Protein AF-A0A2S2B4J2-F1 (afdb_monomer)

Solvent-accessible surface area (backbone atoms only — not comparable to full-atom values): 5887 Å² total; per-residue (Å²): 135,83,77,55,69,65,58,57,48,52,49,51,49,54,57,55,53,68,63,70,78,54,96,59,80,57,53,41,69,41,53,71,44,34,50,53,46,54,55,49,49,53,58,50,50,64,72,64,63,81,62,55,70,68,48,49,53,52,45,50,54,51,50,53,56,51,49,61,60,47,68,43,90,84,64,48,55,70,54,38,49,50,49,50,52,50,50,55,50,52,47,48,50,47,73,68,49,75,92,122

InterPro domains:
  IPR031913 Spidroin, N-terminal [PF16763] (27-99)
  IPR038243 Spidroin, N-terminal domain superfamily [G3DSA:1.10.274.70] (31-100)

Mean predicted aligned error: 9.87 Å

Secondary structure (DSSP, 8-state):
----HHHHHHHHHHHHHHTTT-----TTSSHHHHHHHHHHHHHHHHHHT-S-HHHHHHHHHHHHHHHHHHT-TT--HHHHHHHHHHHHHHHHHHHHS---

pLDDT: mean 79.6, std 12.61, range [40.31, 93.31]

Organism: Latrodectus hesperus (NCBI:txid256737)

Sequence (100 aa):
MHIPAQLSLLFLLLCAQSFVSLDAASVWDSTATAEAFIGSFNSGMERSGVLSRSQMDDISSISDTISAIERNPNNSKSKLQALNMAFASSVSEIAFSENN

Structure (mmCIF, N/CA/C/O backbone):
data_AF-A0A2S2B4J2-F1
#
_entry.id   AF-A0A2S2B4J2-F1
#
loop_
_atom_site.group_PDB
_atom_site.id
_atom_site.type_symbol
_atom_site.label_atom_id
_atom_site.label_alt_id
_atom_site.label_comp_id
_atom_site.label_asym_id
_atom_site.label_entity_id
_atom_site.label_seq_id
_atom_site.pdbx_PDB_ins_code
_atom_site.Cartn_x
_atom_site.Cartn_y
_atom_site.Cartn_z
_atom_site.occupancy
_atom_site.B_iso_or_equiv
_atom_site.auth_seq_id
_atom_site.auth_comp_id
_atom_site.auth_asym_id
_atom_site.auth_atom_id
_atom_site.pdbx_PDB_model_num
ATOM 1 N N . MET A 1 1 ? -12.060 -9.190 32.535 1.00 40.31 1 MET A N 1
ATOM 2 C CA . MET A 1 1 ? -10.643 -9.581 32.704 1.00 40.31 1 MET A CA 1
ATOM 3 C C . MET A 1 1 ? -9.788 -8.474 32.108 1.00 40.31 1 MET A C 1
ATOM 5 O O . MET A 1 1 ? -9.851 -8.273 30.907 1.00 40.31 1 MET A O 1
ATOM 9 N N . HIS A 1 2 ? -9.086 -7.699 32.937 1.00 55.09 2 HIS A N 1
ATOM 10 C CA . HIS A 1 2 ? -8.205 -6.621 32.478 1.00 55.09 2 HIS A CA 1
ATOM 11 C C . HIS A 1 2 ? -6.832 -7.250 32.225 1.00 55.09 2 HIS A C 1
ATOM 13 O O . HIS A 1 2 ? -6.141 -7.606 33.178 1.00 55.09 2 HIS A O 1
ATOM 19 N N . ILE A 1 3 ? -6.468 -7.487 30.963 1.00 60.16 3 ILE A N 1
ATOM 20 C CA . ILE A 1 3 ? -5.105 -7.929 30.649 1.00 60.16 3 ILE A CA 1
ATOM 21 C C . ILE A 1 3 ? -4.183 -6.769 31.053 1.00 60.16 3 ILE A C 1
ATOM 23 O O . ILE A 1 3 ? -4.438 -5.632 30.644 1.00 60.16 3 ILE A O 1
ATOM 27 N N . PRO A 1 4 ? -3.162 -6.994 31.898 1.00 72.00 4 PRO A N 1
ATOM 28 C CA . PRO A 1 4 ? -2.237 -5.933 32.262 1.00 72.00 4 PRO A CA 1
ATOM 29 C C . PRO A 1 4 ? -1.543 -5.451 30.989 1.00 72.00 4 PRO A C 1
ATOM 31 O O . PRO A 1 4 ? -1.046 -6.276 30.224 1.00 72.00 4 PRO A O 1
ATOM 34 N N . ALA A 1 5 ? -1.464 -4.137 30.765 1.00 70.44 5 ALA A N 1
ATOM 35 C CA . ALA A 1 5 ? -0.822 -3.562 29.575 1.00 70.44 5 ALA A CA 1
ATOM 36 C C . ALA A 1 5 ? 0.608 -4.098 29.345 1.00 70.44 5 ALA A C 1
ATOM 38 O O . ALA A 1 5 ? 1.067 -4.205 28.212 1.00 70.44 5 ALA A O 1
ATOM 39 N N . GLN A 1 6 ? 1.281 -4.515 30.422 1.00 69.44 6 GLN A N 1
ATOM 40 C CA . GLN A 1 6 ? 2.589 -5.165 30.395 1.00 69.44 6 GLN A CA 1
ATOM 41 C C . GLN A 1 6 ? 2.588 -6.520 29.674 1.00 69.44 6 GLN A C 1
ATOM 43 O O . GLN A 1 6 ? 3.539 -6.807 28.955 1.00 69.44 6 GLN A O 1
ATOM 48 N N . LEU A 1 7 ? 1.536 -7.337 29.820 1.00 75.19 7 LEU A N 1
ATOM 49 C CA . LEU A 1 7 ? 1.414 -8.610 29.102 1.00 75.19 7 LEU A CA 1
ATOM 50 C C . LEU A 1 7 ? 1.160 -8.386 27.609 1.00 75.19 7 LEU A C 1
ATOM 52 O O . LEU A 1 7 ? 1.766 -9.070 26.791 1.00 75.19 7 LEU A O 1
ATOM 56 N N . SER A 1 8 ? 0.322 -7.409 27.253 1.00 76.62 8 SER A N 1
ATOM 57 C CA . SER A 1 8 ? 0.094 -7.040 25.850 1.00 76.62 8 SER A CA 1
ATOM 58 C C . SER A 1 8 ? 1.367 -6.501 25.197 1.00 76.62 8 SER A C 1
ATOM 60 O O . SER A 1 8 ? 1.676 -6.863 24.066 1.00 76.62 8 SER A O 1
ATOM 62 N N . LEU A 1 9 ? 2.146 -5.691 25.923 1.00 75.94 9 LEU A N 1
ATOM 63 C CA . LEU A 1 9 ? 3.428 -5.174 25.446 1.00 75.94 9 LEU A CA 1
ATOM 64 C C . LEU A 1 9 ? 4.477 -6.284 25.303 1.00 75.94 9 LEU A C 1
ATOM 66 O O . LEU A 1 9 ? 5.166 -6.335 24.291 1.00 75.94 9 LEU A O 1
ATOM 70 N N . LEU A 1 10 ? 4.577 -7.196 26.275 1.00 81.25 10 LEU A N 1
ATOM 71 C CA . LEU A 1 10 ? 5.456 -8.369 26.195 1.00 81.25 10 LEU A CA 1
ATOM 72 C C . LEU A 1 10 ? 5.099 -9.259 25.006 1.00 81.25 10 LEU A C 1
ATOM 74 O O . LEU A 1 10 ? 5.996 -9.720 24.310 1.00 81.25 10 LEU A O 1
ATOM 78 N N . PHE A 1 11 ? 3.807 -9.466 24.752 1.00 77.69 11 PHE A N 1
ATOM 79 C CA . PHE A 1 11 ? 3.335 -10.242 23.610 1.00 77.69 11 PHE A CA 1
ATOM 80 C C . PHE A 1 11 ? 3.674 -9.554 22.281 1.00 77.69 11 PHE A C 1
ATOM 82 O O . PHE A 1 11 ? 4.228 -10.192 21.391 1.00 77.69 11 PHE A O 1
ATOM 89 N N . LEU A 1 12 ? 3.443 -8.241 22.174 1.00 77.19 12 LEU A N 1
ATOM 90 C CA . LEU A 1 12 ? 3.837 -7.442 21.008 1.00 77.19 12 LEU A CA 1
ATOM 91 C C . LEU A 1 12 ? 5.351 -7.470 20.773 1.00 77.19 12 LEU A C 1
ATOM 93 O O . LEU A 1 12 ? 5.786 -7.624 19.634 1.00 77.19 12 LEU A O 1
ATOM 97 N N . LEU A 1 13 ? 6.154 -7.371 21.835 1.00 74.56 13 LEU A N 1
ATOM 98 C CA . LEU A 1 13 ? 7.610 -7.472 21.752 1.00 74.56 13 LEU A CA 1
ATOM 99 C C . LEU A 1 13 ? 8.042 -8.872 21.307 1.00 74.56 13 LEU A C 1
ATOM 101 O O . LEU A 1 13 ? 8.885 -8.977 20.424 1.00 74.56 13 LEU A O 1
ATOM 105 N N . LEU A 1 14 ? 7.442 -9.941 21.838 1.00 75.06 14 LEU A N 1
ATOM 106 C CA . LEU A 1 14 ? 7.735 -11.313 21.408 1.00 75.06 14 LEU A CA 1
ATOM 107 C C . LEU A 1 14 ? 7.405 -11.523 19.921 1.00 75.06 14 LEU A C 1
ATOM 109 O O . LEU A 1 14 ? 8.205 -12.094 19.176 1.00 75.06 14 LEU A O 1
ATOM 113 N N . CYS A 1 15 ? 6.251 -11.019 19.474 1.00 68.88 15 CYS A N 1
ATOM 114 C CA . CYS A 1 15 ? 5.860 -11.044 18.068 1.00 68.88 15 CYS A CA 1
ATOM 115 C C . CYS A 1 15 ? 6.845 -10.248 17.207 1.00 68.88 15 CYS A C 1
ATOM 117 O O . CYS A 1 15 ? 7.307 -10.766 16.198 1.00 68.88 15 CYS A O 1
ATOM 119 N N . ALA A 1 16 ? 7.235 -9.041 17.624 1.00 62.97 16 ALA A N 1
ATOM 120 C CA . ALA A 1 16 ? 8.191 -8.208 16.895 1.00 62.97 16 ALA A CA 1
ATOM 121 C C . ALA A 1 16 ? 9.575 -8.872 16.772 1.00 62.97 16 ALA A C 1
ATOM 123 O O . ALA A 1 16 ? 10.164 -8.857 15.695 1.00 62.97 16 ALA A O 1
ATOM 124 N N . GLN A 1 17 ? 10.077 -9.510 17.837 1.00 56.72 17 GLN A N 1
ATOM 125 C CA . GLN A 1 17 ? 11.362 -10.226 17.818 1.00 56.72 17 GLN A CA 1
ATOM 126 C C . GLN A 1 17 ? 11.342 -11.454 16.892 1.00 56.72 17 GLN A C 1
ATOM 128 O O . GLN A 1 17 ? 12.374 -11.800 16.322 1.00 56.72 17 GLN A O 1
ATOM 133 N N . SER A 1 18 ? 10.172 -12.070 16.678 1.00 56.22 18 SER A N 1
ATOM 134 C CA . SER A 1 18 ? 10.016 -13.216 15.767 1.00 56.22 18 SER A CA 1
ATOM 135 C C . SER A 1 18 ? 10.324 -12.862 14.302 1.00 56.22 18 SER A C 1
ATOM 137 O O . SER A 1 18 ? 10.659 -13.746 13.519 1.00 56.22 18 SER A O 1
ATOM 139 N N . PHE A 1 19 ? 10.263 -11.576 13.934 1.00 52.62 19 PHE A N 1
ATOM 140 C CA . PHE A 1 19 ? 10.588 -11.093 12.587 1.00 52.62 19 PHE A CA 1
ATOM 141 C C . PHE A 1 19 ? 12.060 -10.686 12.413 1.00 52.62 19 PHE A C 1
ATOM 143 O O . PHE A 1 19 ? 12.521 -10.565 11.284 1.00 52.62 19 PHE A O 1
ATOM 150 N N . VAL A 1 20 ? 12.811 -10.478 13.503 1.00 52.97 20 VAL A N 1
ATOM 151 C CA . VAL A 1 20 ? 14.175 -9.908 13.459 1.00 52.97 20 VAL A CA 1
ATOM 152 C C . VAL A 1 20 ? 15.257 -10.982 13.258 1.00 52.97 20 VAL A C 1
ATOM 154 O O . VAL A 1 20 ? 16.368 -10.667 12.847 1.00 52.97 20 VAL A O 1
ATOM 157 N N . SER A 1 21 ? 14.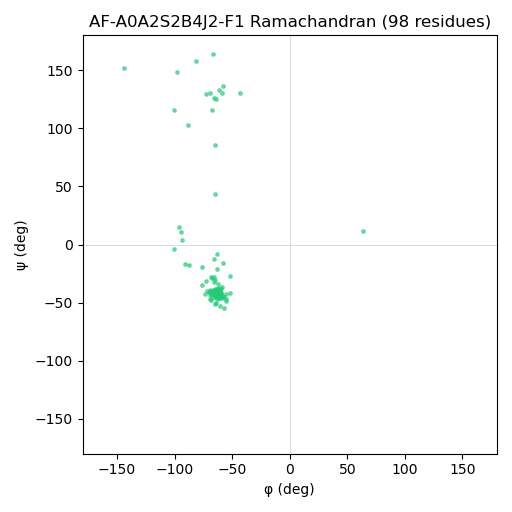955 -12.263 13.503 1.00 47.22 21 SER A N 1
ATOM 158 C CA . SER A 1 21 ? 15.936 -13.364 13.407 1.00 47.22 21 SER A CA 1
ATOM 159 C C . SER A 1 21 ? 15.977 -14.091 12.060 1.00 47.22 21 SER A C 1
ATOM 161 O O . SER A 1 21 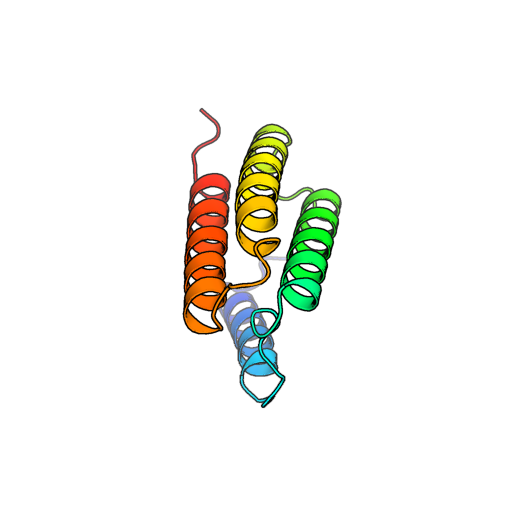? 16.713 -15.066 11.919 1.00 47.22 21 SER A O 1
ATOM 163 N N . LEU A 1 22 ? 15.204 -13.651 11.070 1.00 47.72 22 LEU A N 1
ATOM 164 C CA . LEU A 1 22 ? 15.261 -14.210 9.727 1.00 47.72 22 LEU A CA 1
ATOM 165 C C . LEU A 1 22 ? 16.079 -13.270 8.844 1.00 47.72 22 LEU A C 1
ATOM 167 O O . LEU A 1 22 ? 15.631 -12.171 8.529 1.00 47.72 22 LEU A O 1
ATOM 171 N N . ASP A 1 23 ? 17.223 -13.753 8.359 1.00 51.12 23 ASP A N 1
ATOM 172 C CA . ASP A 1 23 ? 17.854 -13.295 7.109 1.00 51.12 23 ASP A CA 1
ATOM 173 C C . ASP A 1 23 ? 16.945 -13.651 5.907 1.00 51.12 23 ASP A C 1
ATOM 175 O O . ASP A 1 23 ? 17.358 -14.229 4.905 1.00 51.12 23 ASP A O 1
ATOM 179 N N . ALA A 1 24 ? 15.638 -13.421 6.055 1.00 55.56 24 ALA A N 1
ATOM 180 C CA . ALA A 1 24 ? 14.670 -13.572 4.998 1.00 55.56 24 ALA A CA 1
ATOM 181 C C . ALA A 1 24 ? 14.891 -12.409 4.044 1.00 55.56 24 ALA A C 1
ATOM 183 O O . ALA A 1 24 ? 14.928 -11.248 4.462 1.00 55.56 24 ALA A O 1
ATOM 184 N N . ALA A 1 25 ? 15.015 -12.741 2.759 1.00 62.34 25 ALA A N 1
ATOM 185 C CA . ALA A 1 25 ? 14.936 -11.761 1.691 1.00 62.34 25 ALA A CA 1
ATOM 186 C C . ALA A 1 25 ? 13.774 -10.802 1.987 1.00 62.34 25 ALA A C 1
ATOM 188 O O . ALA A 1 25 ? 12.668 -11.232 2.336 1.00 62.34 25 ALA A O 1
ATOM 189 N N . SER A 1 26 ? 14.050 -9.501 1.912 1.00 76.31 26 SER A N 1
ATOM 190 C CA . SER A 1 26 ? 13.032 -8.491 2.159 1.00 76.31 26 SER A CA 1
ATOM 191 C C . SER A 1 26 ? 11.897 -8.735 1.173 1.00 76.31 26 SER A C 1
ATOM 193 O O . SER A 1 26 ? 12.149 -8.943 -0.012 1.00 76.31 26 SER A O 1
ATOM 195 N N . VAL A 1 27 ? 10.638 -8.661 1.614 1.00 79.81 27 VAL A N 1
ATOM 196 C CA . VAL A 1 27 ? 9.499 -8.720 0.675 1.00 79.81 27 VAL A CA 1
ATOM 197 C C . VAL A 1 27 ? 9.575 -7.604 -0.381 1.00 79.81 27 VAL A C 1
ATOM 199 O O . VAL A 1 27 ? 8.979 -7.719 -1.443 1.00 79.81 27 VAL A O 1
ATOM 202 N N . TRP A 1 28 ? 10.399 -6.582 -0.139 1.00 82.69 28 TRP A N 1
ATOM 203 C CA . TRP A 1 28 ? 10.706 -5.470 -1.037 1.00 82.69 28 TRP A CA 1
ATOM 204 C C . TRP A 1 28 ? 11.969 -5.682 -1.887 1.00 82.69 28 TRP A C 1
ATOM 206 O O . TRP A 1 28 ? 12.455 -4.742 -2.509 1.00 82.69 28 TRP A O 1
ATOM 216 N N . ASP A 1 29 ? 12.538 -6.891 -1.920 1.00 81.94 29 ASP A N 1
ATOM 217 C CA . ASP A 1 29 ? 13.679 -7.215 -2.788 1.00 81.94 29 ASP A CA 1
ATOM 218 C C . ASP A 1 29 ? 13.266 -7.404 -4.258 1.00 81.94 29 ASP A C 1
ATOM 220 O O . ASP A 1 29 ? 14.109 -7.299 -5.150 1.00 81.94 29 ASP A O 1
ATOM 224 N N . SER A 1 30 ? 11.980 -7.646 -4.531 1.00 81.00 30 SER A N 1
ATOM 225 C CA . SER A 1 30 ? 11.432 -7.734 -5.886 1.00 81.00 30 SER A CA 1
ATOM 226 C C . SER A 1 30 ? 10.024 -7.144 -5.966 1.00 81.00 30 SER A C 1
ATOM 228 O O . SER A 1 30 ? 9.267 -7.201 -4.999 1.00 81.00 30 SER A O 1
ATOM 230 N N . THR A 1 31 ? 9.641 -6.641 -7.143 1.00 82.31 31 THR A N 1
ATOM 231 C CA . THR A 1 31 ? 8.271 -6.172 -7.413 1.00 82.31 31 THR A CA 1
ATOM 232 C C . THR A 1 31 ? 7.229 -7.257 -7.128 1.00 82.31 31 THR A C 1
ATOM 234 O O . THR A 1 31 ? 6.209 -6.984 -6.510 1.00 82.31 31 THR A O 1
ATOM 237 N N . ALA A 1 32 ? 7.495 -8.508 -7.521 1.00 83.44 32 ALA A N 1
ATOM 238 C CA . ALA A 1 32 ? 6.537 -9.601 -7.357 1.00 83.44 32 ALA A CA 1
ATOM 239 C C . ALA A 1 32 ? 6.252 -9.923 -5.880 1.00 83.44 32 ALA A C 1
ATOM 241 O O . ALA A 1 32 ? 5.110 -10.172 -5.498 1.00 83.44 32 ALA A O 1
ATOM 242 N N . THR A 1 33 ? 7.285 -9.909 -5.034 1.00 84.56 33 THR A N 1
ATOM 243 C CA . THR A 1 33 ? 7.127 -10.134 -3.590 1.00 84.56 33 T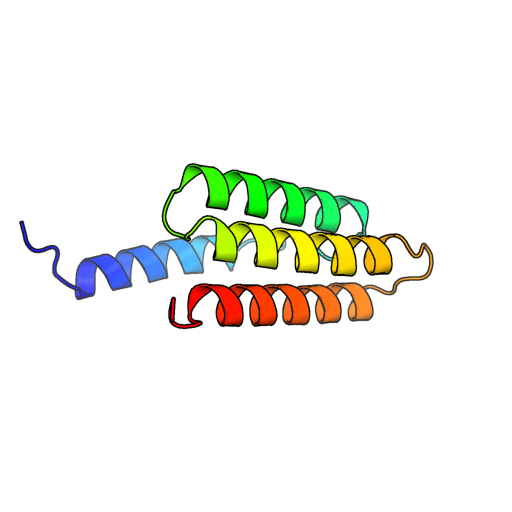HR A CA 1
ATOM 244 C C . THR A 1 33 ? 6.472 -8.943 -2.891 1.00 84.56 33 THR A C 1
ATOM 246 O O . THR A 1 33 ? 5.715 -9.154 -1.944 1.00 84.56 33 THR A O 1
ATOM 249 N N . ALA A 1 34 ? 6.703 -7.720 -3.380 1.00 83.81 34 ALA A N 1
ATOM 250 C CA . ALA A 1 34 ? 6.094 -6.505 -2.847 1.00 83.81 34 ALA A CA 1
ATOM 251 C C . ALA A 1 34 ? 4.586 -6.449 -3.141 1.00 83.81 34 ALA A C 1
ATOM 253 O O . ALA A 1 34 ? 3.785 -6.276 -2.223 1.00 83.81 34 ALA A O 1
ATOM 254 N N . GLU A 1 35 ? 4.179 -6.732 -4.383 1.00 84.75 35 GLU A N 1
ATOM 255 C CA . GLU A 1 35 ? 2.761 -6.822 -4.757 1.00 84.75 35 GLU A CA 1
ATOM 256 C C . GLU A 1 35 ? 2.034 -7.915 -3.955 1.00 84.75 35 GLU A C 1
ATOM 258 O O . GLU A 1 35 ? 0.933 -7.695 -3.444 1.00 84.75 35 GLU A O 1
ATOM 263 N N . ALA A 1 36 ? 2.662 -9.085 -3.787 1.00 86.81 36 ALA A N 1
ATOM 264 C CA . ALA A 1 36 ? 2.098 -10.172 -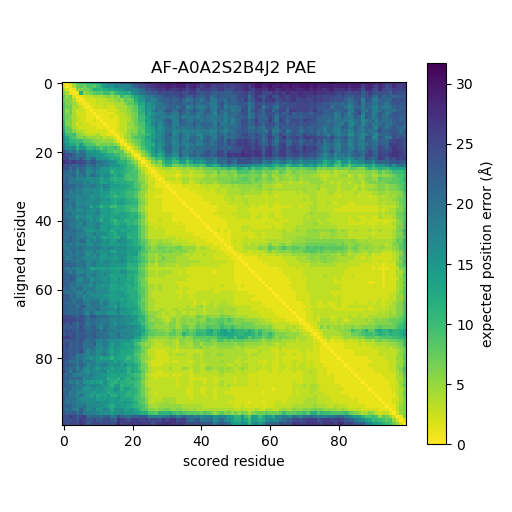2.988 1.00 86.81 36 ALA A CA 1
ATOM 265 C C . ALA A 1 36 ? 1.934 -9.787 -1.506 1.00 86.81 36 ALA A C 1
ATOM 267 O O . ALA A 1 36 ? 0.937 -10.156 -0.873 1.00 86.81 36 ALA A O 1
ATOM 268 N N . PHE A 1 37 ? 2.891 -9.035 -0.952 1.00 87.50 37 PHE A N 1
ATOM 269 C CA . PHE A 1 37 ? 2.813 -8.514 0.409 1.00 87.50 37 PHE A CA 1
ATOM 270 C C . PHE A 1 37 ? 1.660 -7.518 0.563 1.00 87.50 37 PHE A C 1
ATOM 272 O O . PHE A 1 37 ? 0.825 -7.709 1.446 1.00 87.50 37 PHE A O 1
ATOM 279 N N . ILE 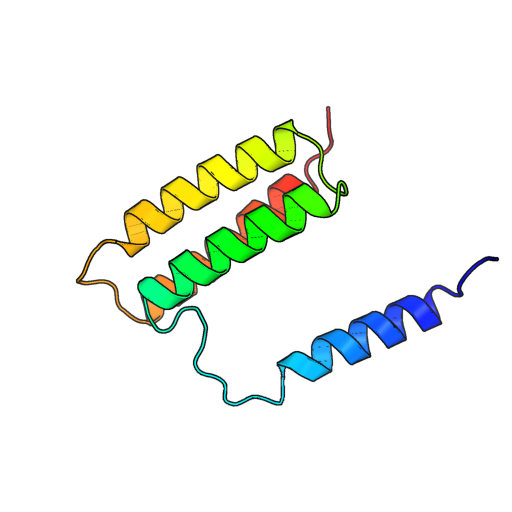A 1 38 ? 1.567 -6.514 -0.314 1.00 88.12 38 ILE A N 1
ATOM 280 C CA . ILE A 1 38 ? 0.507 -5.493 -0.279 1.00 88.12 38 ILE A CA 1
ATOM 281 C C . ILE A 1 38 ? -0.879 -6.145 -0.387 1.00 88.12 38 ILE A C 1
ATOM 283 O O . ILE A 1 38 ? -1.767 -5.861 0.418 1.00 88.12 38 ILE A O 1
ATOM 287 N N . GLY A 1 39 ? -1.059 -7.090 -1.315 1.00 87.56 39 GLY A N 1
ATOM 288 C CA . GLY A 1 39 ? -2.328 -7.810 -1.462 1.00 87.56 39 GLY A CA 1
ATOM 289 C C . GLY A 1 39 ? -2.709 -8.621 -0.217 1.00 87.56 39 GLY A C 1
ATOM 290 O O . GLY A 1 39 ? -3.873 -8.632 0.199 1.00 87.56 39 GLY A O 1
ATOM 291 N N . SER A 1 40 ? -1.725 -9.264 0.418 1.00 88.19 40 SER A N 1
ATOM 292 C CA . SER A 1 40 ? -1.930 -10.019 1.661 1.00 88.19 40 SER A CA 1
ATOM 293 C C . SER A 1 40 ? -2.246 -9.102 2.843 1.00 88.19 40 SER A C 1
ATOM 295 O O . SER A 1 40 ? -3.116 -9.428 3.652 1.00 88.19 40 SER A O 1
ATOM 297 N N . PHE A 1 41 ? -1.578 -7.948 2.926 1.00 88.56 41 PHE A N 1
ATOM 298 C CA . PHE A 1 41 ? -1.821 -6.930 3.943 1.00 88.56 41 PHE A CA 1
ATOM 299 C C . PHE A 1 41 ? -3.259 -6.406 3.866 1.00 88.56 41 PHE A C 1
ATOM 301 O O . PHE A 1 41 ? -3.985 -6.503 4.855 1.00 88.56 41 PHE A O 1
ATOM 308 N N . ASN A 1 42 ? -3.707 -5.957 2.688 1.00 88.75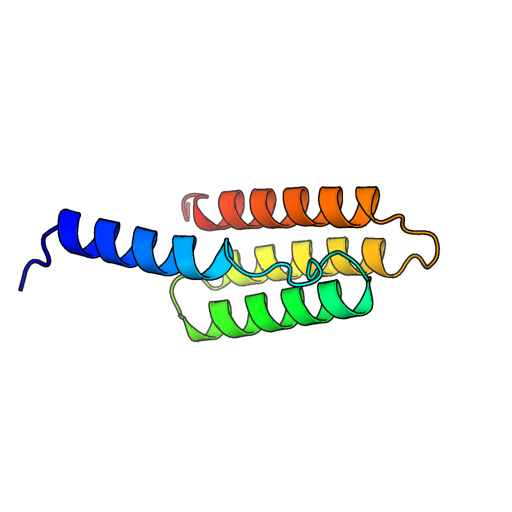 42 ASN A N 1
ATOM 309 C CA . ASN A 1 42 ? -5.064 -5.430 2.497 1.00 88.75 42 ASN A CA 1
ATOM 310 C C . ASN A 1 42 ? -6.129 -6.484 2.833 1.00 88.75 42 ASN A C 1
ATOM 312 O O . ASN A 1 42 ? -7.051 -6.215 3.601 1.00 88.75 42 ASN A O 1
ATOM 316 N N . SER A 1 43 ? -5.943 -7.722 2.361 1.00 87.94 43 SER A N 1
ATOM 317 C CA . SER A 1 43 ? -6.855 -8.836 2.668 1.00 87.94 43 SER A CA 1
ATOM 318 C C . SER A 1 43 ? -6.916 -9.159 4.167 1.00 87.94 43 SER A C 1
ATOM 320 O O . SER A 1 43 ? -7.969 -9.524 4.693 1.00 87.94 43 SER A O 1
ATOM 322 N N . GLY A 1 44 ? -5.782 -9.076 4.869 1.00 87.00 44 GLY A N 1
ATOM 323 C CA . GLY A 1 44 ? -5.710 -9.309 6.312 1.00 87.00 44 GLY A CA 1
ATOM 324 C C . GLY A 1 44 ? -6.396 -8.204 7.109 1.00 87.00 44 GLY A C 1
ATOM 325 O O . GLY A 1 44 ? -7.164 -8.486 8.031 1.00 87.00 44 GLY A O 1
ATOM 326 N N . MET A 1 45 ? -6.161 -6.953 6.720 1.00 84.12 45 MET A N 1
ATOM 327 C CA . MET A 1 45 ? -6.739 -5.782 7.370 1.00 84.12 45 MET A CA 1
ATOM 328 C C . MET A 1 45 ? -8.256 -5.707 7.180 1.00 84.12 45 MET A C 1
ATOM 330 O O . MET A 1 45 ? -8.965 -5.487 8.163 1.00 84.12 45 MET A O 1
ATOM 334 N N . GLU A 1 46 ? -8.770 -5.994 5.983 1.00 86.25 46 GLU A N 1
ATOM 335 C CA . GLU A 1 46 ? -10.214 -6.065 5.717 1.00 86.25 46 GLU A CA 1
ATOM 336 C C . GLU A 1 46 ? -10.905 -7.092 6.630 1.00 86.25 46 GLU A C 1
ATOM 338 O O . GLU A 1 46 ? -11.919 -6.803 7.266 1.00 86.25 46 GLU A O 1
ATOM 343 N N . ARG A 1 47 ? -10.311 -8.284 6.777 1.00 87.31 47 ARG A N 1
ATOM 344 C CA . ARG A 1 47 ? -10.842 -9.350 7.645 1.00 87.31 47 ARG A CA 1
ATOM 345 C C . ARG A 1 47 ? -10.770 -9.019 9.130 1.00 87.31 47 ARG A C 1
ATOM 347 O O . ARG A 1 47 ? -11.562 -9.556 9.901 1.00 87.31 47 ARG A O 1
ATOM 354 N N . SER A 1 48 ? -9.811 -8.191 9.539 1.00 86.12 48 SER A N 1
ATOM 355 C CA . SER A 1 48 ? -9.634 -7.826 10.946 1.00 86.12 48 SER A CA 1
ATOM 356 C C . SER A 1 48 ? -10.793 -6.985 11.487 1.00 86.12 48 SER A C 1
ATOM 358 O O . SER A 1 48 ? -11.069 -7.033 12.684 1.00 86.12 48 SER A O 1
ATOM 360 N N . GLY A 1 49 ? -11.455 -6.203 10.624 1.00 84.56 49 GLY A N 1
ATOM 361 C CA . GLY A 1 49 ? -12.498 -5.253 11.017 1.00 84.56 49 GLY A CA 1
ATOM 362 C C . GLY A 1 49 ? -12.017 -4.118 11.932 1.00 84.56 49 GLY A C 1
ATOM 363 O O . GLY A 1 49 ? -12.848 -3.429 12.516 1.00 84.56 49 GLY A O 1
ATOM 364 N N . VAL A 1 50 ? -10.699 -3.937 12.095 1.00 85.12 50 VAL A N 1
ATOM 365 C CA . VAL A 1 50 ? -10.112 -2.921 12.990 1.00 85.12 50 VAL A CA 1
ATOM 366 C C . VAL A 1 50 ? -10.202 -1.516 12.393 1.00 85.12 50 VAL A C 1
ATOM 368 O O . VAL A 1 50 ? -10.379 -0.551 13.132 1.00 85.12 50 VAL A O 1
ATOM 371 N N . LEU A 1 51 ? -10.082 -1.403 11.070 1.00 86.31 51 LEU A N 1
ATOM 372 C CA . LEU A 1 51 ? -10.182 -0.137 10.347 1.00 86.31 51 LEU A CA 1
ATOM 373 C C . LEU A 1 51 ? -11.584 0.056 9.769 1.00 86.31 51 LEU A C 1
ATOM 375 O O . LEU A 1 51 ? -12.257 -0.910 9.398 1.00 86.31 51 LEU A O 1
ATOM 379 N N . SER A 1 52 ? -12.014 1.315 9.674 1.00 89.88 52 SER A N 1
ATOM 380 C CA . SER A 1 52 ? -13.269 1.675 9.021 1.00 89.88 52 SER A CA 1
ATOM 381 C C . SER A 1 52 ? -13.208 1.398 7.516 1.00 89.88 52 SER A C 1
ATOM 383 O O . SER A 1 52 ? -12.140 1.232 6.923 1.00 89.88 52 SER A O 1
ATOM 385 N N . ARG A 1 53 ? -14.378 1.362 6.870 1.00 88.44 53 ARG A N 1
ATOM 386 C CA . ARG A 1 53 ? -14.451 1.136 5.423 1.00 88.44 53 ARG A CA 1
ATOM 387 C C . ARG A 1 53 ? -13.741 2.239 4.632 1.00 88.44 53 ARG A C 1
ATOM 389 O O . ARG A 1 53 ? -13.010 1.913 3.712 1.00 88.44 53 ARG A O 1
ATOM 396 N N . SER A 1 54 ? -13.893 3.502 5.036 1.00 90.38 54 SER A N 1
ATOM 397 C CA . SER A 1 54 ? -13.202 4.630 4.399 1.00 90.38 54 SER A CA 1
ATOM 398 C C . SER A 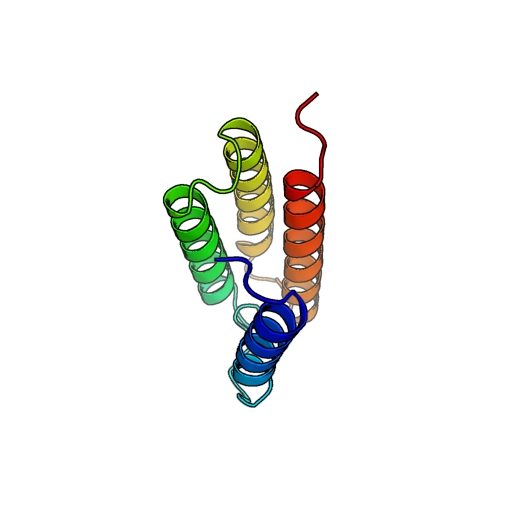1 54 ? -11.686 4.540 4.566 1.00 90.38 54 SER A C 1
ATOM 400 O O . SER A 1 54 ? -10.964 4.697 3.591 1.00 90.38 54 SER A O 1
ATOM 402 N N . GLN A 1 55 ? -11.202 4.183 5.761 1.00 91.31 55 GLN A N 1
ATOM 403 C CA . GLN A 1 55 ? -9.772 3.942 5.984 1.00 91.31 55 GLN A CA 1
ATOM 404 C C . GLN A 1 55 ? -9.243 2.810 5.090 1.00 91.31 55 GLN A C 1
ATOM 406 O O . GLN A 1 55 ? -8.133 2.896 4.571 1.00 91.31 55 GLN A O 1
ATOM 411 N N . MET A 1 56 ? -10.033 1.753 4.881 1.00 93.31 56 MET A N 1
ATOM 412 C CA . MET A 1 56 ? -9.657 0.665 3.976 1.00 93.31 56 MET A CA 1
ATOM 413 C C . MET A 1 56 ? -9.623 1.107 2.511 1.00 93.31 56 MET A C 1
ATOM 415 O O . MET A 1 56 ? -8.692 0.749 1.790 1.00 93.31 56 MET A O 1
ATOM 419 N N . ASP A 1 57 ? -10.611 1.892 2.081 1.00 92.19 57 ASP A N 1
ATOM 420 C CA . ASP A 1 57 ? -10.687 2.427 0.721 1.00 92.19 57 ASP A CA 1
ATOM 421 C C . ASP A 1 57 ? -9.478 3.341 0.429 1.00 92.19 57 ASP A C 1
ATOM 423 O O . ASP A 1 57 ? -8.834 3.212 -0.618 1.00 92.19 57 ASP A O 1
ATOM 427 N N . ASP A 1 58 ? -9.095 4.189 1.389 1.00 92.62 58 ASP A N 1
ATOM 428 C CA . ASP A 1 58 ? -7.917 5.058 1.293 1.00 92.62 58 ASP A CA 1
ATOM 429 C C . ASP A 1 58 ? -6.612 4.244 1.226 1.00 92.62 58 ASP A C 1
ATOM 431 O O . ASP A 1 58 ? -5.758 4.494 0.368 1.00 92.62 58 ASP A O 1
ATOM 435 N N . ILE A 1 59 ? -6.465 3.218 2.075 1.00 91.69 59 ILE A N 1
ATOM 436 C CA . ILE A 1 59 ? -5.307 2.308 2.047 1.00 91.69 59 ILE A CA 1
ATOM 437 C C . ILE A 1 59 ? -5.223 1.572 0.706 1.00 91.69 59 ILE A C 1
ATOM 439 O O . ILE A 1 59 ? -4.127 1.430 0.154 1.00 91.69 59 ILE A O 1
ATOM 443 N N . SER A 1 60 ? -6.354 1.127 0.152 1.00 91.94 60 SER A N 1
ATOM 444 C CA . SER A 1 60 ? -6.398 0.470 -1.158 1.00 91.94 60 SER A CA 1
ATOM 445 C C . SER A 1 60 ? -5.949 1.413 -2.276 1.00 91.94 60 SER A C 1
ATOM 447 O O . SER A 1 60 ? -5.130 1.030 -3.107 1.00 91.94 60 SER A O 1
ATOM 449 N N . SER A 1 61 ? -6.414 2.663 -2.267 1.00 92.88 61 SER A N 1
ATOM 450 C CA . SER A 1 61 ? -6.033 3.679 -3.260 1.00 92.88 61 SER A CA 1
ATOM 451 C C . SER A 1 61 ? -4.523 3.971 -3.256 1.00 92.88 61 SER A C 1
ATOM 453 O O . SER A 1 61 ? -3.869 4.051 -4.306 1.00 92.88 61 SER A O 1
ATOM 455 N N . ILE A 1 62 ? -3.923 4.064 -2.065 1.00 91.19 62 ILE A N 1
ATOM 456 C CA . ILE A 1 62 ? -2.471 4.245 -1.925 1.00 91.19 62 ILE A CA 1
ATOM 457 C C . ILE A 1 62 ? -1.714 2.985 -2.349 1.00 91.19 62 ILE A C 1
ATOM 459 O O . ILE A 1 62 ? -0.698 3.089 -3.040 1.00 91.19 62 ILE A O 1
ATOM 463 N N . SER A 1 63 ? -2.217 1.804 -1.986 1.00 90.62 63 SER A N 1
ATOM 464 C CA . SER A 1 63 ? -1.651 0.518 -2.410 1.00 90.62 63 SER A CA 1
ATOM 465 C C . SER A 1 63 ? -1.555 0.429 -3.933 1.00 90.62 63 SER A C 1
ATOM 467 O O . SER A 1 63 ? -0.488 0.122 -4.460 1.00 90.62 63 SER A O 1
ATOM 469 N N . ASP A 1 64 ? -2.626 0.792 -4.644 1.00 90.12 64 ASP A N 1
ATOM 470 C CA . ASP A 1 64 ? -2.661 0.796 -6.109 1.00 90.12 64 ASP A CA 1
ATOM 471 C C . ASP A 1 64 ? -1.643 1.773 -6.708 1.00 90.12 64 ASP A C 1
ATOM 473 O O . ASP A 1 64 ? -0.954 1.451 -7.682 1.00 90.12 64 ASP A O 1
ATOM 477 N N . THR A 1 65 ? -1.499 2.953 -6.098 1.00 90.06 65 THR A N 1
ATOM 478 C CA . THR A 1 65 ? -0.503 3.955 -6.505 1.00 90.06 65 THR A CA 1
ATOM 479 C C . THR A 1 65 ? 0.917 3.407 -6.367 1.00 90.06 65 THR A C 1
ATOM 481 O O . THR A 1 65 ? 1.736 3.564 -7.275 1.00 90.06 65 THR A O 1
ATOM 484 N N . ILE A 1 66 ? 1.215 2.728 -5.260 1.00 87.06 66 ILE A N 1
ATOM 485 C CA . ILE A 1 66 ? 2.536 2.145 -5.011 1.00 87.06 66 ILE A CA 1
ATOM 486 C C . ILE A 1 66 ? 2.798 0.986 -5.968 1.00 87.06 66 ILE A C 1
ATOM 488 O O . ILE A 1 66 ? 3.822 1.002 -6.651 1.00 87.06 66 ILE A O 1
ATOM 492 N N . SER A 1 67 ? 1.857 0.054 -6.124 1.00 85.56 67 SER A N 1
ATOM 493 C CA . SER A 1 67 ? 1.997 -1.056 -7.072 1.00 85.56 67 SER A CA 1
ATOM 494 C C . SER A 1 67 ? 2.193 -0.570 -8.512 1.00 85.56 67 SER A C 1
ATOM 496 O O . SER A 1 67 ? 2.997 -1.133 -9.256 1.00 85.56 67 SER A O 1
ATOM 498 N N . ALA A 1 68 ? 1.540 0.523 -8.920 1.00 85.75 68 ALA A N 1
ATOM 499 C CA . ALA A 1 68 ? 1.776 1.130 -10.230 1.00 85.75 68 ALA A CA 1
ATOM 500 C C . ALA A 1 68 ? 3.228 1.616 -10.405 1.00 85.75 68 ALA A C 1
ATOM 502 O O . ALA A 1 68 ? 3.805 1.462 -11.485 1.00 85.75 68 ALA A O 1
ATOM 503 N N . ILE A 1 69 ? 3.843 2.161 -9.351 1.00 82.38 69 ILE A N 1
ATOM 504 C CA . ILE A 1 69 ? 5.252 2.576 -9.367 1.00 82.38 69 ILE A CA 1
ATOM 505 C C . ILE A 1 69 ? 6.173 1.349 -9.364 1.00 82.38 69 ILE A C 1
ATOM 507 O O . ILE A 1 69 ? 7.181 1.347 -10.077 1.00 82.38 69 ILE A O 1
ATOM 511 N N . GLU A 1 70 ? 5.837 0.306 -8.601 1.00 82.62 70 GLU A N 1
ATOM 512 C CA . GLU A 1 70 ? 6.617 -0.933 -8.466 1.00 82.62 70 GLU A CA 1
ATOM 513 C C . GLU A 1 70 ? 6.690 -1.754 -9.754 1.00 82.62 70 GLU A C 1
ATOM 515 O O . GLU A 1 70 ? 7.732 -2.354 -10.033 1.00 82.62 70 GLU A O 1
ATOM 520 N N . ARG A 1 71 ? 5.638 -1.717 -10.580 1.00 81.00 71 ARG A N 1
ATOM 521 C CA . ARG A 1 71 ? 5.578 -2.367 -11.904 1.00 81.00 71 ARG A CA 1
ATOM 522 C C . ARG A 1 71 ? 6.583 -1.827 -12.919 1.00 81.00 71 ARG A C 1
ATOM 524 O O . ARG A 1 71 ? 6.729 -2.406 -13.993 1.00 81.00 71 ARG A O 1
ATOM 531 N N . ASN A 1 72 ? 7.290 -0.739 -12.612 1.00 81.25 72 ASN A N 1
ATOM 532 C CA . ASN A 1 72 ? 8.394 -0.284 -13.445 1.00 81.25 72 ASN A CA 1
ATOM 533 C C . ASN A 1 72 ? 9.560 -1.300 -13.380 1.00 81.25 72 ASN A C 1
ATOM 535 O O . ASN A 1 72 ? 10.172 -1.452 -12.319 1.00 81.25 72 ASN A O 1
ATOM 539 N N . PRO A 1 73 ? 9.925 -1.959 -14.499 1.00 74.56 73 PRO A N 1
ATOM 540 C CA . PRO A 1 73 ? 10.935 -3.022 -14.509 1.00 74.56 73 PRO A CA 1
ATOM 541 C C . PRO A 1 73 ? 12.350 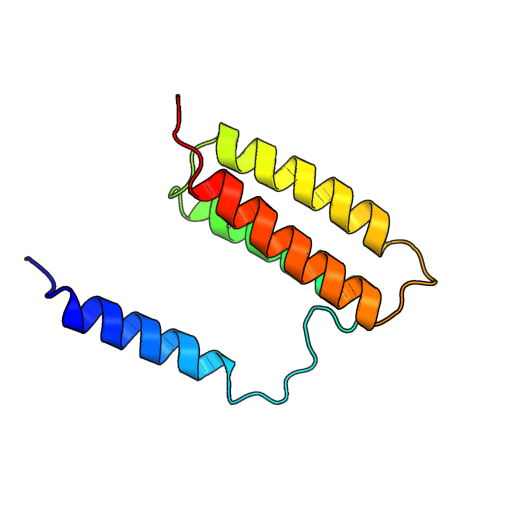-2.529 -14.168 1.00 74.56 73 PRO A C 1
ATOM 543 O O . PRO A 1 73 ? 13.231 -3.339 -13.899 1.00 74.56 73 PRO A O 1
ATOM 546 N N . ASN A 1 74 ? 12.573 -1.211 -14.154 1.00 81.25 74 ASN A N 1
ATOM 547 C CA . ASN A 1 74 ? 13.859 -0.590 -13.834 1.00 81.25 74 ASN A CA 1
ATOM 548 C C . ASN A 1 74 ? 13.965 -0.143 -12.366 1.00 81.25 74 ASN A C 1
ATOM 550 O O . ASN A 1 74 ? 14.817 0.682 -12.028 1.00 81.25 74 ASN A O 1
ATOM 554 N N . ASN A 1 75 ? 13.082 -0.616 -11.487 1.00 82.62 75 ASN A N 1
ATOM 555 C CA . ASN A 1 75 ? 13.154 -0.272 -10.073 1.00 82.62 75 ASN A CA 1
ATOM 556 C C . ASN A 1 75 ? 14.369 -0.917 -9.400 1.00 82.62 75 ASN A C 1
ATOM 558 O O . ASN A 1 75 ? 14.610 -2.116 -9.503 1.00 82.62 75 ASN A O 1
ATOM 562 N N . SER A 1 76 ? 15.129 -0.101 -8.670 1.00 84.38 76 SER A N 1
ATOM 563 C CA . SER A 1 76 ? 16.206 -0.577 -7.810 1.00 84.38 76 SER A CA 1
ATOM 564 C C . SER A 1 76 ? 15.656 -1.079 -6.474 1.00 84.38 76 SER A C 1
ATOM 566 O O . SER A 1 76 ? 14.618 -0.615 -5.997 1.00 84.38 76 SER A O 1
ATOM 568 N N . LYS A 1 77 ? 16.425 -1.938 -5.797 1.00 80.19 77 LYS A N 1
ATOM 569 C CA . LYS A 1 77 ? 16.158 -2.343 -4.407 1.00 80.19 77 LYS A CA 1
ATOM 570 C C . LYS A 1 77 ? 15.961 -1.141 -3.472 1.00 80.19 77 LYS A C 1
ATOM 572 O O . LYS A 1 77 ? 15.041 -1.129 -2.664 1.00 80.19 77 LYS A O 1
ATOM 577 N N . SER A 1 78 ? 16.784 -0.099 -3.617 1.00 83.94 78 SER A N 1
ATOM 578 C CA . SER A 1 78 ? 16.653 1.132 -2.825 1.00 83.94 78 SER A CA 1
ATOM 579 C C . SER A 1 78 ? 15.322 1.851 -3.055 1.00 83.94 78 SER A C 1
ATOM 581 O O . SER A 1 78 ? 14.763 2.419 -2.120 1.00 83.94 78 SER A O 1
ATOM 583 N N . LYS A 1 79 ? 14.783 1.803 -4.278 1.00 86.38 79 LYS A N 1
ATOM 584 C CA . LYS A 1 79 ? 13.490 2.406 -4.603 1.00 86.38 79 LYS A CA 1
ATOM 585 C C . LYS A 1 79 ? 12.333 1.598 -4.022 1.00 86.38 79 LYS A C 1
ATOM 587 O O . LYS A 1 79 ? 11.438 2.198 -3.444 1.00 86.38 79 LYS A O 1
ATOM 592 N N . LEU A 1 80 ? 12.380 0.267 -4.102 1.00 85.94 80 LEU A N 1
ATOM 593 C CA . LEU A 1 80 ? 11.383 -0.601 -3.460 1.00 85.94 80 LEU A CA 1
ATOM 594 C C . LEU A 1 80 ? 11.375 -0.425 -1.931 1.00 85.94 80 LEU A C 1
ATOM 596 O O . LEU A 1 80 ? 10.316 -0.321 -1.324 1.00 85.94 80 LEU A O 1
ATOM 600 N N . GLN A 1 81 ? 12.543 -0.272 -1.301 1.00 84.94 81 GLN A N 1
ATOM 601 C CA . GLN A 1 81 ? 12.624 0.052 0.129 1.00 84.94 81 GLN A CA 1
ATOM 602 C C . GLN A 1 81 ? 12.052 1.435 0.473 1.00 84.94 81 GLN A C 1
ATOM 604 O O . GLN A 1 81 ? 11.406 1.589 1.509 1.00 84.94 81 GLN A O 1
ATOM 609 N N . ALA A 1 82 ? 12.264 2.443 -0.377 1.00 87.50 82 ALA A N 1
ATOM 610 C CA . ALA A 1 82 ? 11.650 3.755 -0.183 1.00 87.50 82 ALA A CA 1
ATOM 611 C C . ALA A 1 82 ? 10.119 3.685 -0.316 1.00 87.50 82 ALA A C 1
ATOM 613 O O . ALA A 1 82 ? 9.407 4.312 0.466 1.00 87.50 82 ALA A O 1
ATOM 614 N N . LEU A 1 83 ? 9.614 2.884 -1.259 1.00 87.81 83 LEU A N 1
ATOM 615 C CA . LEU A 1 83 ? 8.181 2.645 -1.435 1.00 87.81 83 LEU A CA 1
ATOM 616 C C . LEU A 1 83 ? 7.571 1.893 -0.251 1.00 87.81 83 LEU A C 1
ATOM 618 O O . LEU A 1 83 ? 6.504 2.285 0.201 1.00 87.81 83 LEU A O 1
ATOM 622 N N . ASN A 1 84 ? 8.269 0.912 0.326 1.00 86.50 84 ASN A N 1
ATOM 623 C CA . ASN A 1 84 ? 7.865 0.288 1.589 1.00 86.50 84 ASN A CA 1
ATOM 624 C C . ASN A 1 84 ? 7.692 1.319 2.709 1.00 86.50 84 ASN A C 1
ATOM 626 O O . ASN A 1 84 ? 6.693 1.321 3.423 1.00 86.50 84 ASN A O 1
ATOM 630 N N . MET A 1 85 ? 8.684 2.196 2.878 1.00 87.19 85 MET A N 1
ATOM 631 C CA . MET A 1 85 ? 8.630 3.215 3.921 1.00 87.19 85 MET A CA 1
ATOM 632 C C . MET A 1 85 ? 7.465 4.181 3.683 1.00 87.19 85 MET A C 1
ATOM 634 O O . MET A 1 85 ? 6.753 4.513 4.628 1.00 87.19 85 MET A O 1
ATOM 638 N N . ALA A 1 86 ? 7.238 4.583 2.429 1.00 88.12 86 ALA A N 1
ATOM 639 C CA . ALA A 1 86 ? 6.091 5.400 2.048 1.00 88.12 86 ALA A CA 1
ATOM 640 C C . ALA A 1 86 ? 4.762 4.678 2.328 1.00 88.12 86 ALA A C 1
ATOM 642 O O . ALA A 1 86 ? 3.886 5.261 2.954 1.00 88.12 86 ALA A O 1
ATOM 643 N N . PHE A 1 87 ? 4.645 3.398 1.960 1.00 88.25 87 PHE A N 1
ATOM 644 C CA . PHE A 1 87 ? 3.474 2.566 2.237 1.00 88.25 87 PHE A CA 1
ATOM 645 C C . PHE A 1 87 ? 3.175 2.496 3.735 1.00 88.25 87 PHE A C 1
ATOM 647 O O . PHE A 1 87 ? 2.082 2.852 4.166 1.00 88.25 87 PHE A O 1
ATOM 654 N N . ALA A 1 88 ? 4.161 2.094 4.540 1.00 86.25 88 ALA A N 1
ATOM 655 C CA . ALA A 1 88 ? 4.008 1.971 5.985 1.00 86.25 88 ALA A CA 1
ATOM 656 C C . ALA A 1 88 ? 3.647 3.314 6.638 1.00 86.25 88 ALA A C 1
ATOM 658 O O . ALA A 1 88 ? 2.804 3.351 7.536 1.00 86.25 88 ALA A O 1
ATOM 659 N N . SER A 1 89 ? 4.250 4.414 6.173 1.00 87.06 89 SER A N 1
ATOM 660 C CA . SER A 1 89 ? 3.932 5.762 6.648 1.00 87.06 89 SER A CA 1
ATOM 661 C C . SER A 1 89 ? 2.492 6.147 6.320 1.00 87.06 89 SER A C 1
ATOM 663 O O . SER A 1 89 ? 1.764 6.552 7.219 1.00 87.06 89 SER A O 1
ATOM 665 N N . SER A 1 90 ? 2.058 5.979 5.070 1.00 89.81 90 SER A N 1
ATOM 666 C CA . SER A 1 90 ? 0.704 6.330 4.632 1.00 89.81 90 SER A CA 1
ATOM 667 C C . SER A 1 90 ? -0.373 5.476 5.297 1.00 89.81 90 SER A C 1
ATOM 669 O O . SER A 1 90 ? -1.389 6.001 5.739 1.00 89.81 90 SER A O 1
ATOM 671 N N . VAL A 1 91 ? -0.144 4.167 5.429 1.00 88.00 91 VAL A N 1
ATOM 672 C CA . VAL A 1 91 ? -1.053 3.265 6.151 1.00 88.00 91 VAL A CA 1
ATOM 673 C C . VAL A 1 91 ? -1.167 3.668 7.616 1.00 88.00 91 VAL A C 1
ATOM 675 O O . VAL A 1 91 ? -2.267 3.677 8.160 1.00 88.00 91 VAL A O 1
ATOM 678 N N . SER A 1 92 ? -0.049 4.020 8.256 1.00 87.31 92 SER A N 1
ATOM 679 C CA . SER A 1 92 ? -0.066 4.495 9.642 1.00 87.31 92 SER A CA 1
ATOM 680 C C . SER A 1 92 ? -0.848 5.801 9.757 1.00 87.31 92 SER A C 1
ATOM 682 O O . SER A 1 92 ? -1.709 5.922 10.619 1.00 87.31 92 SER A O 1
ATOM 684 N N . GLU A 1 93 ? -0.596 6.758 8.866 1.00 89.56 93 GLU A N 1
ATOM 685 C CA . GLU A 1 93 ? -1.308 8.036 8.841 1.00 89.56 93 GLU A CA 1
ATOM 686 C C . GLU A 1 93 ? -2.821 7.845 8.691 1.00 89.56 93 GLU A C 1
ATOM 688 O O . GLU A 1 93 ? -3.573 8.446 9.449 1.00 89.56 93 GLU A O 1
ATOM 693 N N . ILE A 1 94 ? -3.273 6.957 7.800 1.00 86.69 94 ILE A N 1
ATOM 694 C CA . ILE A 1 94 ? -4.702 6.647 7.628 1.00 86.69 94 ILE A CA 1
ATOM 695 C C . ILE A 1 94 ? -5.273 5.904 8.841 1.00 86.69 94 ILE A C 1
ATOM 697 O O . ILE A 1 94 ? -6.395 6.162 9.266 1.00 86.69 94 ILE A O 1
ATOM 701 N N . ALA A 1 95 ? -4.520 4.970 9.422 1.00 83.75 95 ALA A N 1
ATOM 702 C CA . ALA A 1 95 ? -4.979 4.223 10.590 1.00 83.75 95 ALA A CA 1
ATOM 703 C C . ALA A 1 95 ? -5.161 5.122 11.826 1.00 83.75 95 ALA A C 1
ATOM 705 O O . ALA A 1 95 ? -6.024 4.844 12.660 1.00 83.75 95 ALA A O 1
ATOM 706 N N . PHE A 1 96 ? -4.360 6.187 11.939 1.00 82.44 96 PHE A N 1
ATOM 707 C CA . PHE A 1 96 ? -4.415 7.159 13.033 1.00 82.44 96 PHE A CA 1
ATOM 708 C C . PHE A 1 96 ? -5.137 8.461 12.677 1.00 82.44 96 PHE A C 1
ATOM 710 O O . PHE A 1 96 ? -5.305 9.301 13.564 1.00 82.44 96 PHE A O 1
ATOM 717 N N . SER A 1 97 ? -5.569 8.652 11.428 1.00 80.56 97 SER A N 1
ATOM 718 C CA . SER A 1 97 ? -6.401 9.795 11.079 1.00 80.56 97 SER A CA 1
ATOM 719 C C . SER A 1 97 ? -7.737 9.644 11.804 1.00 80.56 97 SER A C 1
ATOM 721 O O . SER A 1 97 ? -8.376 8.589 11.780 1.00 80.56 97 SER A O 1
ATOM 723 N N . GLU A 1 98 ? -8.125 10.676 12.552 1.00 62.31 98 GLU A N 1
ATOM 724 C CA . GLU A 1 98 ? -9.408 10.672 13.244 1.00 62.31 98 GLU A CA 1
ATOM 725 C C . GLU A 1 98 ? -10.522 10.506 12.197 1.00 62.31 98 GLU A C 1
ATOM 727 O O . GLU A 1 98 ? -10.541 11.217 11.190 1.00 62.31 98 GLU A O 1
ATOM 732 N N . ASN A 1 99 ? -11.444 9.558 12.427 1.00 56.53 99 ASN A N 1
ATOM 733 C CA . ASN A 1 99 ? -12.712 9.503 11.696 1.00 56.53 99 ASN A CA 1
ATOM 734 C C . ASN A 1 99 ? -13.495 10.764 12.087 1.00 56.53 99 ASN A C 1
ATOM 736 O O . ASN A 1 99 ? -14.233 10.742 13.072 1.00 56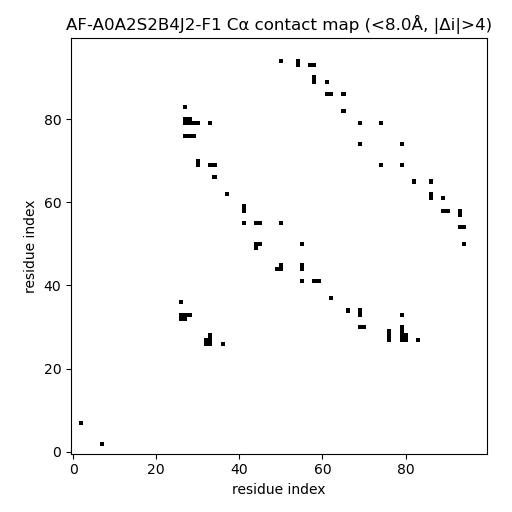.53 99 ASN A O 1
ATOM 740 N N . ASN A 1 100 ? -13.248 11.870 11.392 1.00 41.91 100 ASN A N 1
ATOM 741 C CA . ASN A 1 100 ? -13.983 13.116 11.579 1.00 41.91 100 ASN A CA 1
ATOM 742 C C . ASN A 1 100 ? -15.420 12.960 11.067 1.00 41.91 100 ASN A C 1
ATOM 744 O O . ASN A 1 100 ? -15.576 12.491 9.914 1.00 41.91 100 ASN A O 1
#

Foldseek 3Di:
DDDPVVVVVVVVVVVVVVVVPDPPDPLLQALVSVLVVLVVVLVVVVVVPLDDPVLSVQLVVLSVVLSVVRPPPPDDSVNSVVSVVVSVVSNVCSSPPDPD

Nearest PDB structures (foldseek):
  8gs7-assembly1_A  TM=7.880E-01  e=1.585E-03  Trichonephila clavipes
  3gn4-assembly1_A  TM=5.370E-01  e=5.464E+00  Sus scrofa
  6jlc-assembly1_A  TM=6.441E-01  e=8.822E+00  Mobiluncus curtisii ATCC 43063

Radius of gyration: 15.74 Å; Cα contacts (8 Å, |Δi|>4): 48; chains: 1; bounding box: 32×27×47 Å